Protein AF-A0A938QZ10-F1 (afdb_monomer)

Nearest PDB structures (foldseek):
  5jsb-assembly1_B  TM=4.191E-01  e=3.131E+00  synthetic construct
  7xgg-assembly2_D  TM=4.221E-01  e=3.315E+00  synthetic construct
  7xge-assembly3_E  TM=4.408E-01  e=4.945E+00  synthetic construct
  4jeu-assembly1_B  TM=4.211E-01  e=5.869E+00  Rattus norvegicus

Structure (mmCIF, N/CA/C/O backbone):
data_AF-A0A938QZ10-F1
#
_entry.id   AF-A0A938QZ10-F1
#
loop_
_atom_site.group_PDB
_atom_site.id
_atom_site.type_symbol
_atom_site.label_atom_id
_atom_site.label_alt_id
_atom_site.label_comp_id
_atom_site.label_asym_id
_atom_site.label_entity_id
_atom_site.label_seq_id
_atom_site.pdbx_PDB_ins_code
_atom_site.Cartn_x
_atom_site.Cartn_y
_atom_site.Cartn_z
_atom_site.occupancy
_atom_site.B_iso_or_equiv
_atom_site.auth_seq_id
_atom_site.auth_comp_id
_atom_site.auth_asym_id
_atom_site.auth_atom_id
_atom_site.pdbx_PDB_model_num
ATOM 1 N N . MET A 1 1 ? 15.551 -10.047 -14.497 1.00 36.12 1 MET A N 1
ATOM 2 C CA . MET A 1 1 ? 15.045 -8.658 -14.490 1.00 36.12 1 MET A CA 1
ATOM 3 C C . MET A 1 1 ? 13.536 -8.764 -14.358 1.00 36.12 1 MET A C 1
ATOM 5 O O . MET A 1 1 ? 12.919 -9.263 -15.286 1.00 36.12 1 MET A O 1
ATOM 9 N N . ASN A 1 2 ? 12.978 -8.489 -13.174 1.00 47.91 2 ASN A N 1
ATOM 10 C CA . ASN A 1 2 ? 11.587 -8.831 -12.863 1.00 47.91 2 ASN A CA 1
ATOM 11 C C . ASN A 1 2 ? 10.673 -7.634 -13.171 1.00 47.91 2 ASN A C 1
ATOM 13 O O . ASN A 1 2 ? 10.457 -6.772 -12.325 1.00 47.91 2 ASN A O 1
ATOM 17 N N . LEU A 1 3 ? 10.209 -7.561 -14.421 1.00 52.50 3 LEU A N 1
ATOM 18 C CA . LEU A 1 3 ? 9.195 -6.605 -14.895 1.00 52.50 3 LEU A CA 1
ATOM 19 C C . LEU A 1 3 ? 7.807 -6.854 -14.269 1.00 52.50 3 LEU A C 1
ATOM 21 O O . LEU A 1 3 ? 6.886 -6.100 -14.537 1.00 52.50 3 LEU A O 1
ATOM 25 N N . ALA A 1 4 ? 7.650 -7.919 -13.474 1.00 70.75 4 ALA A N 1
ATOM 26 C CA . ALA A 1 4 ? 6.380 -8.309 -12.869 1.00 70.75 4 ALA A CA 1
ATOM 27 C C . ALA A 1 4 ? 6.131 -7.687 -11.486 1.00 70.75 4 ALA A C 1
ATOM 29 O O . ALA A 1 4 ? 4.996 -7.653 -11.038 1.00 70.75 4 ALA A O 1
ATOM 30 N N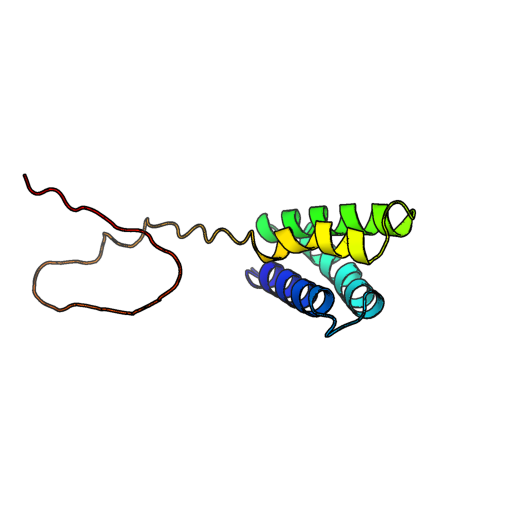 . LEU A 1 5 ? 7.157 -7.169 -10.801 1.00 78.94 5 LEU A N 1
ATOM 31 C CA . LEU A 1 5 ? 7.015 -6.829 -9.382 1.00 78.94 5 LEU A CA 1
ATOM 32 C C . LEU A 1 5 ? 6.114 -5.607 -9.133 1.00 78.94 5 LEU A C 1
ATOM 34 O O . LEU A 1 5 ? 5.380 -5.580 -8.153 1.00 78.94 5 LEU A O 1
ATOM 38 N N . ASP A 1 6 ? 6.121 -4.609 -10.021 1.00 83.06 6 ASP A N 1
ATOM 39 C CA . ASP A 1 6 ? 5.163 -3.499 -9.948 1.00 83.06 6 ASP A CA 1
ATOM 40 C C . ASP A 1 6 ? 3.725 -3.943 -10.248 1.00 83.06 6 ASP A C 1
ATOM 42 O O . ASP A 1 6 ? 2.790 -3.390 -9.669 1.00 83.06 6 ASP A O 1
ATOM 46 N N . ILE A 1 7 ? 3.545 -4.957 -11.100 1.00 85.69 7 ILE A N 1
ATOM 47 C CA . ILE A 1 7 ? 2.239 -5.571 -11.365 1.00 85.69 7 ILE A CA 1
ATOM 48 C C . ILE A 1 7 ? 1.763 -6.324 -10.118 1.00 85.69 7 ILE A C 1
ATOM 50 O O . ILE A 1 7 ? 0.641 -6.088 -9.678 1.00 85.69 7 ILE A O 1
ATOM 54 N N . ASP A 1 8 ? 2.628 -7.131 -9.498 1.00 89.62 8 ASP A N 1
ATOM 55 C CA . ASP A 1 8 ? 2.313 -7.892 -8.283 1.00 89.62 8 ASP A CA 1
ATOM 56 C C . ASP A 1 8 ? 1.903 -6.959 -7.126 1.00 89.62 8 ASP A C 1
ATOM 58 O O . ASP A 1 8 ? 0.913 -7.205 -6.437 1.00 89.62 8 ASP A O 1
ATOM 62 N N . ILE A 1 9 ? 2.620 -5.840 -6.939 1.00 91.75 9 ILE A N 1
ATOM 63 C CA . ILE A 1 9 ? 2.280 -4.816 -5.933 1.00 91.75 9 ILE A CA 1
ATOM 64 C C . ILE A 1 9 ? 0.903 -4.212 -6.211 1.00 91.75 9 ILE A C 1
ATOM 66 O O . ILE A 1 9 ? 0.095 -4.075 -5.292 1.00 91.75 9 ILE A O 1
ATOM 70 N N . ARG A 1 10 ? 0.612 -3.866 -7.469 1.00 92.06 10 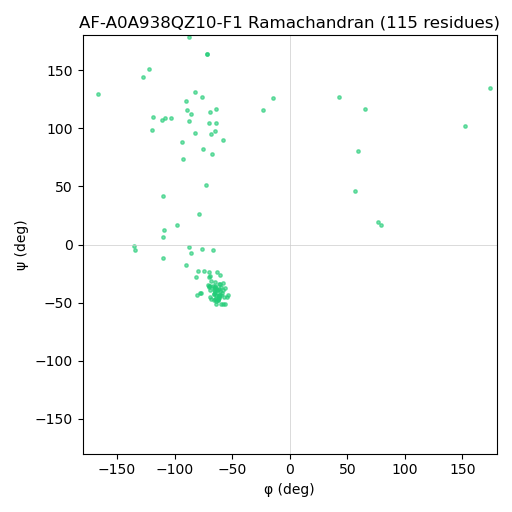ARG A N 1
ATOM 71 C CA . ARG A 1 10 ? -0.688 -3.298 -7.859 1.00 92.06 10 ARG A CA 1
ATOM 72 C C . ARG A 1 10 ? -1.824 -4.295 -7.675 1.00 92.06 10 ARG A C 1
ATOM 74 O O . ARG A 1 10 ? -2.905 -3.889 -7.259 1.00 92.06 10 ARG A O 1
ATOM 81 N N . GLU A 1 11 ? -1.589 -5.571 -7.959 1.00 93.31 11 GLU A N 1
ATOM 82 C CA . GLU A 1 11 ? -2.576 -6.631 -7.769 1.00 93.31 11 GLU A CA 1
ATOM 83 C C . GLU A 1 11 ? -2.920 -6.799 -6.287 1.00 93.31 11 GLU A C 1
ATOM 85 O O . GLU A 1 11 ? -4.093 -6.731 -5.921 1.00 93.31 11 GLU A O 1
ATOM 90 N N . GLN A 1 12 ? -1.920 -6.933 -5.412 1.00 96.06 12 GLN A N 1
ATOM 91 C CA . GLN A 1 12 ? -2.174 -7.057 -3.972 1.00 96.06 12 GLN A CA 1
ATOM 92 C C . GLN A 1 12 ? -2.833 -5.805 -3.396 1.00 96.06 12 GLN A C 1
ATOM 94 O O . GLN A 1 12 ? -3.770 -5.908 -2.602 1.00 96.06 12 GLN A O 1
ATOM 99 N N . LEU A 1 13 ? -2.413 -4.623 -3.854 1.00 96.06 13 LEU A N 1
ATOM 100 C CA . LEU A 1 13 ? -3.047 -3.371 -3.465 1.00 96.06 13 LEU A CA 1
ATOM 101 C C . LEU A 1 13 ? -4.521 -3.329 -3.893 1.00 96.06 13 LEU A C 1
ATOM 103 O O . LEU A 1 13 ? -5.379 -2.946 -3.101 1.00 96.06 13 LEU A O 1
ATOM 107 N N . ALA A 1 14 ? -4.840 -3.762 -5.115 1.00 96.00 14 ALA A N 1
ATOM 108 C CA . ALA A 1 14 ? -6.216 -3.821 -5.597 1.00 96.00 14 ALA A CA 1
ATOM 109 C C . ALA A 1 14 ? -7.077 -4.772 -4.752 1.00 96.00 14 ALA A C 1
ATOM 111 O O . ALA A 1 14 ? -8.185 -4.396 -4.370 1.00 96.00 14 ALA A O 1
ATOM 112 N N . ARG A 1 15 ? -6.555 -5.956 -4.402 1.00 97.00 15 ARG A N 1
ATOM 113 C CA . ARG A 1 15 ? -7.238 -6.939 -3.539 1.00 97.00 15 ARG A CA 1
ATOM 114 C C . ARG A 1 15 ? -7.568 -6.355 -2.164 1.00 97.00 15 ARG A C 1
ATOM 116 O O . A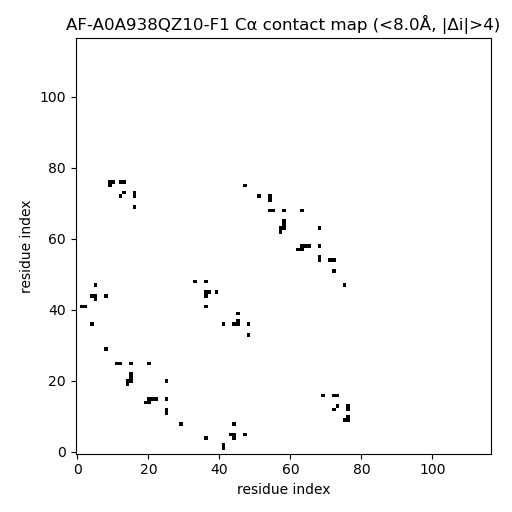RG A 1 15 ? -8.681 -6.536 -1.673 1.00 97.00 15 ARG A O 1
ATOM 123 N N . TYR A 1 16 ? -6.645 -5.599 -1.571 1.00 97.94 16 TYR A N 1
ATOM 124 C CA . TYR A 1 16 ? -6.894 -4.878 -0.320 1.00 97.94 16 TYR A CA 1
ATOM 125 C C . TYR A 1 16 ? -7.962 -3.784 -0.479 1.00 97.94 16 TYR A C 1
ATOM 127 O O . TYR A 1 16 ? -8.903 -3.699 0.315 1.00 97.94 16 TYR A O 1
ATOM 135 N N . LEU A 1 17 ? -7.862 -2.965 -1.530 1.00 96.62 17 LEU A N 1
ATOM 136 C CA . LEU A 1 17 ? -8.791 -1.857 -1.775 1.00 96.62 17 LEU A CA 1
ATOM 137 C C . LEU A 1 17 ? -10.241 -2.324 -1.968 1.00 96.62 17 LEU A C 1
ATOM 139 O O . LEU A 1 17 ? -11.160 -1.630 -1.536 1.00 96.62 17 LEU A O 1
ATOM 143 N N . VAL A 1 18 ? -10.455 -3.496 -2.576 1.00 95.94 18 VAL A N 1
ATOM 144 C CA . VAL A 1 18 ? -11.797 -4.085 -2.753 1.00 95.94 18 VAL A CA 1
ATOM 145 C C . VAL A 1 18 ? -12.252 -4.948 -1.569 1.00 95.94 18 VAL A C 1
ATOM 147 O O . VAL A 1 18 ? -13.376 -5.445 -1.580 1.00 95.94 18 VAL A O 1
ATOM 150 N N . GLY A 1 19 ? -11.411 -5.112 -0.541 1.00 96.44 19 GLY A N 1
ATOM 151 C CA . GLY A 1 19 ? -11.718 -5.887 0.663 1.00 96.44 19 GLY A CA 1
ATOM 152 C C . GLY A 1 19 ? -11.641 -7.406 0.486 1.00 96.44 19 GLY A C 1
ATOM 153 O O . GLY A 1 19 ? -12.228 -8.132 1.284 1.00 96.44 19 GLY A O 1
ATOM 154 N N . GLU A 1 20 ? -10.948 -7.894 -0.547 1.00 98.19 20 GLU A N 1
ATOM 155 C CA . GLU A 1 20 ? -10.675 -9.328 -0.719 1.00 98.19 20 GLU A CA 1
ATOM 156 C C . GLU A 1 20 ? -9.671 -9.836 0.324 1.00 98.19 20 GLU A C 1
ATOM 158 O O . GLU A 1 20 ? -9.802 -10.957 0.811 1.00 98.19 20 GLU A O 1
ATOM 163 N N . ILE A 1 21 ? -8.692 -8.998 0.676 1.00 98.19 21 ILE A N 1
ATOM 164 C CA . ILE A 1 21 ? -7.749 -9.224 1.775 1.00 98.19 21 ILE A CA 1
ATOM 165 C C . ILE A 1 21 ? -7.837 -8.072 2.777 1.00 98.19 21 ILE A C 1
ATOM 167 O O . ILE A 1 21 ? -8.167 -6.936 2.422 1.00 98.19 21 ILE A O 1
ATOM 171 N N . SER A 1 22 ? -7.549 -8.368 4.038 1.00 98.06 22 SER A N 1
ATOM 172 C CA . SER A 1 22 ? -7.462 -7.375 5.106 1.00 98.06 22 SER A CA 1
ATOM 173 C C . SER A 1 22 ? -6.215 -6.496 4.975 1.00 98.06 22 SER A C 1
ATOM 175 O O . SER A 1 22 ? -5.256 -6.840 4.283 1.00 98.06 22 SER A O 1
ATOM 177 N N . PHE A 1 23 ? -6.211 -5.364 5.687 1.00 96.94 23 PHE A N 1
ATOM 178 C CA . PHE A 1 23 ? -5.027 -4.511 5.809 1.00 96.94 23 PHE A CA 1
ATOM 179 C C . PHE A 1 23 ? -3.808 -5.293 6.323 1.00 96.94 23 PHE A C 1
ATOM 181 O O . PHE A 1 23 ? -2.737 -5.194 5.735 1.00 96.94 23 PHE A O 1
ATOM 188 N N . GLN A 1 24 ? -3.989 -6.115 7.365 1.00 96.94 24 GLN A N 1
ATOM 189 C CA . GLN A 1 24 ? -2.899 -6.901 7.949 1.00 96.94 24 GLN A CA 1
ATOM 190 C C . GLN A 1 24 ? -2.306 -7.887 6.937 1.00 96.94 24 GLN A C 1
ATOM 192 O O . GLN A 1 24 ? -1.094 -7.974 6.805 1.00 96.94 24 GLN A O 1
ATOM 197 N N . GLU A 1 25 ? -3.149 -8.596 6.179 1.00 97.88 25 GLU A N 1
ATOM 198 C CA . GLU A 1 25 ? -2.679 -9.531 5.147 1.00 97.88 25 GLU A CA 1
ATOM 199 C C . GLU A 1 25 ? -1.917 -8.819 4.025 1.00 97.88 25 GLU A C 1
ATOM 201 O O . GLU A 1 25 ? -0.934 -9.352 3.506 1.00 97.88 25 GLU A O 1
ATOM 206 N N . PHE A 1 26 ? -2.356 -7.615 3.651 1.00 97.56 26 PHE A N 1
ATOM 207 C CA . PHE A 1 26 ? -1.637 -6.788 2.690 1.00 97.56 26 PHE A CA 1
ATOM 208 C C . PHE A 1 26 ? -0.284 -6.326 3.239 1.00 97.56 26 PHE A C 1
ATOM 210 O O . PHE A 1 26 ? 0.722 -6.469 2.548 1.00 97.56 26 PHE A O 1
ATOM 217 N N . GLU A 1 27 ? -0.241 -5.808 4.465 1.00 95.88 27 GLU A N 1
ATOM 218 C CA . GLU A 1 27 ? 0.981 -5.322 5.113 1.00 95.88 27 GLU A CA 1
ATOM 219 C C . GLU A 1 27 ? 2.014 -6.444 5.302 1.00 95.88 27 GLU A C 1
ATOM 221 O O . GLU A 1 27 ? 3.174 -6.289 4.907 1.00 95.88 27 GLU A O 1
ATOM 226 N N . ASP A 1 28 ? 1.578 -7.601 5.807 1.00 95.56 28 ASP A N 1
ATOM 227 C CA . ASP A 1 28 ? 2.415 -8.785 6.025 1.00 95.56 28 ASP A CA 1
ATOM 228 C C . ASP A 1 28 ? 3.078 -9.268 4.727 1.00 95.56 28 ASP A C 1
ATOM 230 O O . ASP A 1 28 ? 4.204 -9.775 4.738 1.00 95.56 28 ASP A O 1
ATOM 234 N N . TRP A 1 29 ? 2.392 -9.106 3.592 1.00 95.06 29 TRP A N 1
ATOM 235 C CA . TRP A 1 29 ? 2.945 -9.397 2.274 1.00 95.06 29 TRP A CA 1
ATOM 236 C C . TRP A 1 29 ? 3.833 -8.261 1.745 1.00 95.06 29 TRP A C 1
ATOM 238 O O . TRP A 1 29 ? 4.911 -8.516 1.199 1.00 95.06 29 TRP A O 1
ATOM 248 N N . PHE A 1 30 ? 3.394 -7.011 1.892 1.00 94.94 30 PHE A N 1
ATOM 249 C CA . PHE A 1 30 ? 4.019 -5.847 1.271 1.00 94.94 30 PHE A CA 1
ATOM 250 C C . PHE A 1 30 ? 5.388 -5.528 1.875 1.00 94.94 30 PHE A C 1
ATOM 252 O O . PHE A 1 30 ? 6.341 -5.321 1.127 1.00 94.94 30 PHE A O 1
ATOM 259 N N . VAL A 1 31 ? 5.520 -5.545 3.204 1.00 92.31 31 VAL A N 1
ATOM 260 C CA . VAL A 1 31 ? 6.771 -5.204 3.908 1.00 92.31 31 VAL A CA 1
ATOM 261 C C . VAL A 1 31 ? 7.969 -6.060 3.452 1.00 92.31 31 VAL A C 1
ATOM 263 O O . VAL A 1 31 ? 9.005 -5.501 3.081 1.00 92.31 31 VAL A O 1
ATOM 266 N N . PRO A 1 32 ? 7.895 -7.406 3.414 1.00 90.69 32 PRO A N 1
ATOM 267 C CA . PRO A 1 32 ? 9.003 -8.205 2.894 1.00 90.69 32 PRO A CA 1
ATOM 268 C C . PRO A 1 32 ? 9.175 -8.072 1.371 1.00 90.69 32 PRO A C 1
ATOM 270 O O . PRO A 1 32 ? 10.293 -8.222 0.868 1.00 90.69 32 PRO A O 1
ATOM 273 N N . ALA A 1 33 ? 8.105 -7.790 0.618 1.00 89.12 33 ALA A N 1
ATOM 274 C CA . ALA A 1 33 ? 8.186 -7.576 -0.826 1.00 89.12 33 ALA A CA 1
ATOM 275 C C . ALA A 1 33 ? 8.915 -6.265 -1.179 1.00 89.12 33 ALA A C 1
ATOM 277 O O . ALA A 1 33 ? 9.725 -6.260 -2.112 1.00 89.12 33 ALA A O 1
ATOM 278 N N . SER A 1 34 ? 8.696 -5.187 -0.417 1.00 88.62 34 SER A N 1
ATOM 279 C CA . SER A 1 34 ? 9.280 -3.863 -0.667 1.00 88.62 34 SER A CA 1
ATOM 280 C C . SER A 1 34 ? 10.801 -3.848 -0.487 1.00 88.62 34 SER A C 1
ATOM 282 O O . SER A 1 34 ? 11.517 -3.250 -1.295 1.00 88.62 34 SER A O 1
ATOM 284 N N . TRP A 1 35 ? 11.328 -4.619 0.472 1.00 84.38 35 TRP A N 1
ATOM 285 C CA . TRP A 1 35 ? 12.773 -4.758 0.698 1.00 84.38 35 TRP A CA 1
ATOM 286 C C . TRP A 1 35 ? 13.538 -5.224 -0.552 1.00 84.38 35 TRP A C 1
AT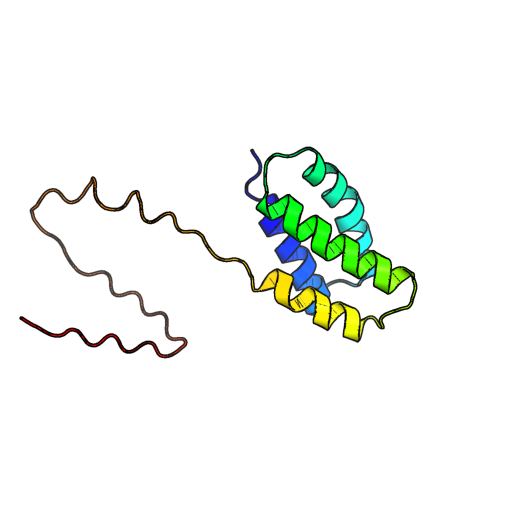OM 288 O O . TRP A 1 35 ? 14.645 -4.758 -0.840 1.00 84.38 35 TRP A O 1
ATOM 298 N N . ASN A 1 36 ? 12.933 -6.122 -1.335 1.00 73.06 36 ASN A N 1
ATOM 299 C CA . ASN A 1 36 ? 13.533 -6.656 -2.559 1.00 73.06 36 ASN A CA 1
ATOM 300 C C . ASN A 1 36 ? 13.511 -5.648 -3.721 1.00 73.06 36 ASN A C 1
ATOM 302 O O . ASN A 1 36 ? 14.324 -5.749 -4.643 1.00 73.06 36 ASN A O 1
ATOM 306 N N . VAL A 1 37 ? 12.599 -4.672 -3.686 1.00 75.56 37 VAL A N 1
ATOM 307 C CA . VAL A 1 37 ? 12.417 -3.663 -4.742 1.00 75.56 37 VAL A CA 1
ATOM 308 C C . VAL A 1 37 ? 13.499 -2.593 -4.678 1.00 75.56 37 VAL A C 1
ATOM 310 O O . VAL A 1 37 ? 14.046 -2.220 -5.717 1.00 75.56 37 VAL A O 1
ATOM 313 N N . VAL A 1 38 ? 13.857 -2.140 -3.471 1.00 63.25 38 VAL A N 1
ATOM 314 C CA . VAL A 1 38 ? 14.841 -1.061 -3.255 1.00 63.25 38 VAL A CA 1
ATOM 315 C C . VAL A 1 38 ? 16.241 -1.445 -3.759 1.00 63.25 38 VAL A C 1
ATOM 317 O O . VAL A 1 38 ? 17.038 -0.585 -4.125 1.00 63.25 38 VAL A O 1
ATOM 320 N N . GLN A 1 39 ? 16.541 -2.743 -3.862 1.00 69.25 39 GLN A N 1
ATOM 321 C CA . GLN A 1 39 ? 17.801 -3.245 -4.427 1.00 69.25 39 GLN A CA 1
ATOM 322 C C . GLN A 1 39 ? 17.778 -3.393 -5.963 1.00 69.25 39 GLN A C 1
ATOM 324 O O . GLN A 1 39 ? 18.798 -3.711 -6.582 1.00 69.25 39 GLN A O 1
ATOM 329 N N . GLY A 1 40 ? 16.616 -3.198 -6.590 1.00 70.38 40 GLY A N 1
ATOM 330 C CA . GLY A 1 40 ? 16.399 -3.351 -8.024 1.00 70.38 40 GLY A CA 1
ATOM 331 C C . GLY A 1 40 ? 16.700 -2.094 -8.849 1.00 70.38 40 GLY A C 1
ATOM 332 O O . GLY A 1 40 ? 17.058 -1.039 -8.343 1.00 70.38 40 GLY A O 1
ATOM 333 N N . LYS A 1 41 ? 16.536 -2.209 -10.175 1.00 77.88 41 LYS A N 1
ATOM 334 C CA . LYS A 1 41 ? 16.621 -1.086 -11.137 1.00 77.88 41 LYS A CA 1
ATOM 335 C C . LYS A 1 41 ? 15.263 -0.705 -11.747 1.00 77.88 41 LYS A C 1
ATOM 337 O O . LYS A 1 41 ? 15.218 0.078 -12.691 1.00 77.88 41 LYS A O 1
ATOM 342 N N . ASN A 1 42 ? 14.166 -1.298 -11.270 1.00 80.25 42 ASN A N 1
ATOM 343 C CA . ASN A 1 42 ? 12.826 -1.006 -11.781 1.00 80.25 42 ASN A CA 1
ATOM 344 C C . ASN A 1 42 ? 12.301 0.266 -11.104 1.00 80.25 42 ASN A C 1
ATOM 346 O O . ASN A 1 42 ? 11.772 0.214 -9.998 1.00 80.25 42 ASN A O 1
ATOM 350 N N . VAL A 1 43 ? 12.466 1.404 -11.779 1.00 83.38 43 VAL A N 1
ATOM 351 C CA . VAL A 1 43 ? 12.052 2.721 -11.273 1.00 83.38 43 VAL A CA 1
ATOM 352 C C . VAL A 1 43 ? 10.547 2.775 -10.990 1.00 83.38 43 VAL A C 1
ATOM 354 O O . VAL A 1 43 ? 10.144 3.370 -9.998 1.00 83.38 43 VAL A O 1
ATOM 357 N N . ALA A 1 44 ? 9.715 2.114 -11.801 1.00 82.19 44 ALA A N 1
ATOM 358 C CA . ALA A 1 44 ? 8.268 2.090 -11.586 1.00 82.19 44 ALA A CA 1
ATOM 359 C C . ALA A 1 44 ? 7.896 1.347 -10.294 1.00 82.19 44 ALA A C 1
ATOM 361 O O . ALA A 1 44 ? 7.073 1.839 -9.524 1.00 82.19 44 ALA A O 1
ATOM 362 N N . ALA A 1 45 ? 8.545 0.207 -10.032 1.00 86.44 45 ALA A N 1
ATOM 363 C CA . ALA A 1 45 ? 8.376 -0.539 -8.786 1.00 86.44 45 ALA A CA 1
ATOM 364 C C . ALA A 1 45 ? 8.877 0.262 -7.572 1.00 86.44 45 ALA A C 1
ATOM 366 O O . ALA A 1 45 ? 8.210 0.304 -6.546 1.00 86.44 45 ALA A O 1
ATOM 367 N N . ILE A 1 46 ? 10.022 0.938 -7.698 1.00 89.19 46 ILE A N 1
ATOM 368 C CA . ILE A 1 46 ? 10.577 1.778 -6.628 1.00 89.19 46 ILE A CA 1
ATOM 369 C C . ILE A 1 46 ? 9.616 2.923 -6.276 1.00 89.19 46 ILE A C 1
ATOM 371 O O . ILE A 1 46 ? 9.336 3.144 -5.102 1.00 89.19 46 ILE A O 1
ATOM 375 N N . ASN A 1 47 ? 9.075 3.618 -7.280 1.00 88.81 47 ASN A N 1
ATOM 376 C CA . ASN A 1 47 ? 8.170 4.745 -7.053 1.00 88.81 47 ASN A CA 1
ATOM 377 C C . ASN A 1 47 ? 6.886 4.314 -6.334 1.00 88.81 47 ASN A C 1
ATOM 379 O O . ASN A 1 47 ? 6.519 4.926 -5.336 1.00 88.81 47 ASN A O 1
ATOM 383 N N . ILE A 1 48 ? 6.231 3.239 -6.795 1.00 90.44 48 ILE A N 1
ATOM 384 C CA . ILE A 1 48 ? 4.999 2.772 -6.143 1.00 90.44 48 ILE A CA 1
ATOM 385 C C . ILE A 1 48 ? 5.263 2.273 -4.718 1.00 90.44 48 ILE A C 1
ATOM 387 O O . ILE A 1 48 ? 4.442 2.520 -3.841 1.00 90.44 48 ILE A O 1
ATOM 391 N N . VAL A 1 49 ? 6.410 1.631 -4.463 1.00 93.25 49 VAL A N 1
ATOM 392 C CA . VAL A 1 49 ? 6.801 1.229 -3.104 1.00 93.25 49 VAL A CA 1
ATOM 393 C C . VAL A 1 49 ? 6.915 2.440 -2.189 1.00 93.25 49 VAL A C 1
ATOM 395 O O . VAL A 1 49 ? 6.278 2.446 -1.142 1.00 93.25 49 VAL A O 1
ATOM 398 N N . TYR A 1 50 ? 7.662 3.471 -2.592 1.00 92.88 50 TYR A N 1
ATOM 399 C CA . TYR A 1 50 ? 7.832 4.666 -1.764 1.00 92.88 50 TYR A CA 1
ATOM 400 C C . TYR A 1 50 ? 6.509 5.378 -1.481 1.00 92.88 50 TYR A C 1
ATOM 402 O O . TYR A 1 50 ? 6.289 5.842 -0.364 1.00 92.88 50 TYR A O 1
ATOM 410 N N . GLU A 1 51 ? 5.620 5.461 -2.474 1.00 94.69 51 GLU A N 1
ATOM 411 C CA . GLU A 1 51 ? 4.302 6.067 -2.282 1.00 94.69 51 GLU A CA 1
ATOM 412 C C . GLU A 1 51 ? 3.438 5.253 -1.309 1.00 94.69 51 GLU A C 1
ATOM 414 O O . GLU A 1 51 ? 2.809 5.837 -0.433 1.00 94.69 51 GLU A O 1
ATOM 419 N N . ILE A 1 52 ? 3.436 3.919 -1.405 1.00 95.62 52 ILE A N 1
ATOM 420 C CA . ILE A 1 52 ? 2.711 3.066 -0.451 1.00 95.62 52 ILE A CA 1
ATOM 421 C C . ILE A 1 52 ? 3.305 3.210 0.957 1.00 95.62 52 ILE A C 1
ATOM 423 O O . ILE A 1 52 ? 2.555 3.439 1.902 1.00 95.62 52 ILE A O 1
ATOM 427 N N . GLU A 1 53 ? 4.630 3.121 1.109 1.00 95.62 53 GLU A N 1
ATOM 428 C CA . GLU A 1 53 ? 5.311 3.230 2.409 1.00 95.62 53 GLU A CA 1
ATOM 429 C C . GLU A 1 53 ? 5.017 4.561 3.110 1.00 95.62 53 GLU A C 1
ATOM 431 O O . GLU A 1 53 ? 4.782 4.573 4.318 1.00 95.62 53 GLU A O 1
ATOM 436 N N . LEU A 1 54 ? 4.959 5.666 2.358 1.00 96.00 54 LEU A N 1
ATOM 437 C CA . LEU A 1 54 ? 4.572 6.971 2.892 1.00 96.00 54 LEU A CA 1
ATOM 438 C C . LEU A 1 54 ? 3.177 6.926 3.530 1.00 96.00 54 LEU A C 1
ATOM 440 O O . LEU A 1 54 ? 3.008 7.336 4.678 1.00 96.00 54 LEU A O 1
ATOM 444 N N . TRP A 1 55 ? 2.181 6.404 2.811 1.00 97.25 55 TRP A N 1
ATOM 445 C CA . TRP A 1 55 ? 0.808 6.359 3.317 1.00 97.25 55 TRP A CA 1
ATOM 446 C C . TRP A 1 55 ? 0.640 5.382 4.483 1.00 97.25 55 TRP A C 1
ATOM 448 O O . TRP A 1 55 ? -0.113 5.671 5.413 1.00 97.25 55 TRP A O 1
ATOM 458 N N . LEU A 1 56 ? 1.357 4.254 4.467 1.00 96.12 56 LEU A N 1
ATOM 459 C CA . LEU A 1 56 ? 1.358 3.298 5.576 1.00 96.12 56 LEU A CA 1
ATOM 460 C C . LEU A 1 56 ? 1.969 3.894 6.848 1.00 96.12 56 LEU A C 1
ATOM 462 O O . LEU A 1 56 ? 1.430 3.683 7.935 1.00 96.12 56 LEU A O 1
ATOM 466 N N . ALA A 1 57 ? 3.051 4.668 6.726 1.00 95.56 57 ALA A N 1
ATOM 467 C CA . ALA A 1 57 ? 3.6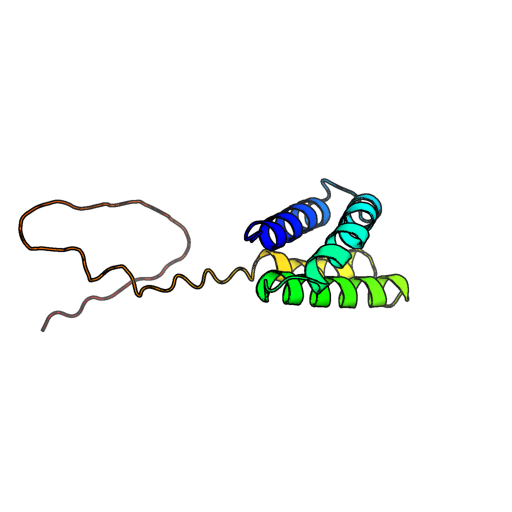58 5.351 7.863 1.00 95.56 57 ALA A CA 1
ATOM 468 C C . ALA A 1 57 ? 2.683 6.358 8.495 1.00 95.56 57 ALA A C 1
ATOM 470 O O . ALA A 1 57 ? 2.448 6.317 9.700 1.00 95.56 57 ALA A O 1
ATO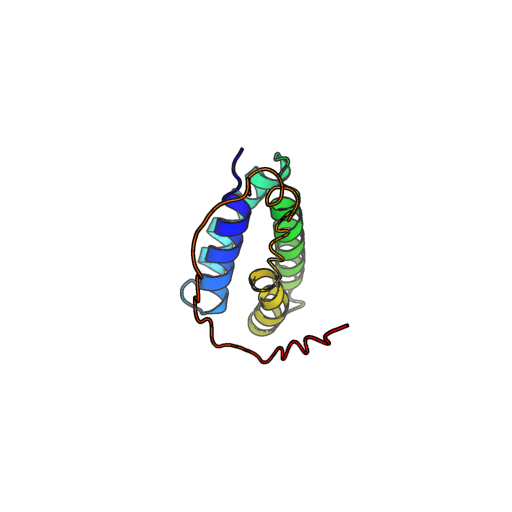M 471 N N . GLU A 1 58 ? 2.036 7.200 7.682 1.00 96.56 58 GLU A N 1
ATOM 472 C CA . GLU A 1 58 ? 1.067 8.178 8.191 1.00 96.56 58 GLU A CA 1
ATOM 473 C C . GLU A 1 58 ? -0.178 7.513 8.809 1.00 96.56 58 GLU A C 1
ATOM 475 O O . GLU A 1 58 ? -0.708 7.982 9.818 1.00 96.56 58 GLU A O 1
ATOM 480 N N . PHE A 1 59 ? -0.643 6.395 8.242 1.00 95.94 59 PHE A N 1
ATOM 481 C CA . PHE A 1 59 ? -1.716 5.595 8.836 1.00 95.94 59 PHE A CA 1
ATOM 482 C C . PHE A 1 59 ? -1.307 5.001 10.191 1.00 95.94 59 PHE A C 1
ATOM 484 O O . PHE A 1 59 ? -2.074 5.079 11.149 1.00 95.94 59 PHE A O 1
ATOM 491 N N . SER A 1 60 ? -0.088 4.465 10.293 1.00 93.31 60 SER A N 1
ATOM 492 C CA . SER A 1 60 ? 0.440 3.861 11.527 1.00 93.31 60 SER A CA 1
ATOM 493 C C . SER A 1 60 ? 0.597 4.878 12.658 1.00 93.31 60 SER A C 1
ATOM 495 O O . SER A 1 60 ? 0.376 4.551 13.824 1.00 93.31 60 SER A O 1
ATOM 497 N N . ASP A 1 61 ? 0.909 6.126 12.311 1.00 95.62 61 ASP A N 1
ATOM 498 C CA . ASP A 1 61 ? 0.952 7.256 13.242 1.00 95.62 61 ASP A CA 1
ATOM 499 C C . ASP A 1 61 ? -0.451 7.777 13.626 1.00 95.62 61 ASP A C 1
ATOM 501 O O . ASP A 1 61 ? -0.588 8.663 14.474 1.00 95.62 61 ASP A O 1
ATOM 505 N N . GLY A 1 62 ? -1.512 7.221 13.031 1.00 94.94 62 GLY A N 1
ATOM 506 C CA . GLY A 1 62 ? -2.904 7.557 13.323 1.00 94.94 62 GLY A CA 1
ATOM 507 C C . GLY A 1 62 ? -3.397 8.842 12.660 1.00 94.94 62 GLY A C 1
ATOM 508 O O . GLY A 1 62 ? -4.429 9.372 13.075 1.00 94.94 62 GLY A O 1
ATOM 509 N N . PHE A 1 63 ? -2.694 9.357 11.643 1.00 94.50 63 PHE A N 1
ATOM 510 C CA . PHE A 1 63 ? -3.148 10.534 10.892 1.00 94.50 63 PHE A CA 1
ATOM 511 C C . PHE A 1 63 ? -4.382 10.244 10.037 1.00 94.50 63 PHE A C 1
ATOM 513 O O . PHE A 1 63 ? -5.167 11.156 9.780 1.00 94.50 63 PHE A O 1
ATOM 520 N N . TRP A 1 64 ? -4.559 8.988 9.623 1.00 96.31 64 TRP A N 1
ATOM 521 C CA . TRP A 1 64 ? -5.633 8.560 8.734 1.00 96.31 64 TRP A CA 1
ATOM 522 C C . TRP A 1 64 ? -6.407 7.388 9.326 1.00 96.31 64 TRP A C 1
ATOM 524 O O . TRP A 1 64 ? -5.840 6.483 9.934 1.00 96.31 64 TRP A O 1
ATOM 534 N N . SER A 1 65 ? -7.713 7.367 9.091 1.00 97.44 65 SER A N 1
ATOM 535 C CA . SER A 1 65 ? -8.514 6.149 9.186 1.00 97.44 65 SER A CA 1
ATOM 536 C C . SER A 1 65 ? -8.215 5.204 8.016 1.00 97.44 65 SER A C 1
ATOM 538 O O . SER A 1 65 ? -7.685 5.614 6.984 1.00 97.44 65 SER A O 1
ATOM 540 N N . GLU A 1 66 ? -8.607 3.931 8.128 1.00 96.38 66 GLU A N 1
ATOM 541 C CA . GLU A 1 66 ? -8.416 2.965 7.031 1.00 96.38 66 GLU A CA 1
ATOM 542 C C . GLU A 1 66 ? -9.171 3.394 5.758 1.00 96.38 66 GLU A C 1
ATOM 544 O O . GLU A 1 66 ? -8.691 3.194 4.644 1.00 96.38 66 GLU A O 1
ATOM 549 N N . ALA A 1 67 ? -10.337 4.030 5.905 1.00 97.12 67 ALA A N 1
ATOM 550 C CA . ALA A 1 67 ? -11.094 4.557 4.772 1.00 97.12 67 ALA A CA 1
ATOM 551 C C . ALA A 1 67 ? -10.320 5.668 4.041 1.00 97.12 67 ALA A C 1
ATOM 553 O O . ALA A 1 67 ? -10.188 5.617 2.820 1.00 97.12 67 ALA A O 1
ATOM 554 N N . GLU A 1 68 ? -9.746 6.618 4.783 1.00 97.50 68 GLU A N 1
ATOM 555 C CA . GLU A 1 68 ? -8.913 7.689 4.219 1.00 97.50 68 GLU A CA 1
ATOM 556 C C . GLU A 1 68 ? -7.623 7.132 3.601 1.00 97.50 68 GLU A C 1
ATOM 558 O O . GLU A 1 68 ? -7.234 7.548 2.511 1.00 97.50 68 GLU A O 1
ATOM 563 N N . LEU A 1 69 ? -6.998 6.130 4.230 1.00 96.81 69 LEU A N 1
ATOM 564 C CA . LEU A 1 69 ? -5.859 5.414 3.653 1.00 96.81 69 LEU A CA 1
ATOM 565 C C . LEU A 1 69 ? -6.222 4.806 2.286 1.00 96.81 69 LEU A C 1
ATOM 567 O O . LEU A 1 69 ? -5.468 4.958 1.323 1.00 96.81 69 LEU A O 1
ATOM 571 N N . LYS A 1 70 ? -7.388 4.156 2.164 1.00 96.56 70 LYS A N 1
ATOM 572 C CA . LYS A 1 70 ? -7.854 3.592 0.884 1.00 96.56 70 LYS A CA 1
ATOM 573 C C . LYS A 1 70 ? -8.047 4.671 -0.181 1.00 96.56 70 LYS A C 1
ATOM 575 O O . LYS A 1 70 ? -7.669 4.444 -1.328 1.00 96.56 70 LYS A O 1
ATOM 580 N N . GLU A 1 71 ? -8.550 5.852 0.177 1.00 96.06 71 GLU A N 1
ATOM 581 C CA . GLU A 1 71 ? -8.654 6.988 -0.752 1.00 96.06 71 GLU A CA 1
ATOM 582 C C . GLU A 1 71 ? -7.283 7.463 -1.257 1.00 96.06 71 GLU A C 1
ATOM 584 O O . GLU A 1 71 ? -7.141 7.778 -2.440 1.00 96.06 71 GLU A O 1
ATOM 589 N N . LYS A 1 72 ? -6.258 7.477 -0.393 1.00 95.62 72 LYS A N 1
ATOM 590 C CA . LYS A 1 72 ? -4.877 7.837 -0.770 1.00 95.62 72 LYS A CA 1
ATOM 591 C C . LYS A 1 72 ? -4.210 6.793 -1.658 1.00 95.62 72 LYS A C 1
ATOM 593 O O . LYS A 1 72 ? -3.463 7.149 -2.566 1.00 95.62 72 LYS A O 1
ATOM 598 N N . LEU A 1 73 ? -4.491 5.517 -1.411 1.00 95.38 73 LEU A N 1
ATOM 599 C CA . LEU A 1 73 ? -3.898 4.394 -2.132 1.00 95.38 73 LEU A CA 1
ATOM 600 C C . LEU A 1 73 ? -4.580 4.105 -3.478 1.00 95.38 73 LEU A C 1
ATOM 602 O O . LEU A 1 73 ? -3.932 3.611 -4.400 1.00 95.38 73 LEU A O 1
ATOM 606 N N . PHE A 1 74 ? -5.867 4.428 -3.631 1.00 94.75 74 PHE A N 1
ATOM 607 C CA . PHE A 1 74 ? -6.640 4.131 -4.843 1.00 94.75 74 PHE A CA 1
ATOM 608 C C . PHE A 1 74 ? -6.008 4.643 -6.158 1.00 94.75 74 PHE A C 1
ATOM 610 O O . PHE A 1 74 ? -5.946 3.880 -7.130 1.00 94.75 74 PHE A O 1
ATOM 617 N N . PRO A 1 75 ? -5.465 5.877 -6.236 1.00 93.06 75 PRO A N 1
ATOM 618 C CA . PRO A 1 75 ? -4.795 6.369 -7.441 1.00 93.06 75 PRO A CA 1
ATOM 619 C C . PRO A 1 75 ? -3.578 5.534 -7.859 1.00 93.06 75 PRO A C 1
ATOM 621 O O . PRO A 1 75 ? -3.244 5.495 -9.046 1.00 93.06 75 PRO A O 1
ATOM 624 N N . LEU A 1 76 ? -2.930 4.842 -6.915 1.00 91.62 76 LEU A N 1
ATOM 625 C CA . LEU A 1 76 ? -1.722 4.062 -7.178 1.00 91.62 76 LEU A CA 1
ATOM 626 C C . LEU A 1 76 ? -2.004 2.821 -8.015 1.00 91.62 76 LEU A C 1
ATOM 628 O O . LEU A 1 76 ? -1.105 2.374 -8.717 1.00 91.62 76 LEU A O 1
ATOM 632 N N . VAL A 1 77 ? -3.235 2.301 -8.018 1.00 88.94 77 VAL A N 1
ATOM 633 C CA . VAL A 1 77 ? -3.634 1.196 -8.904 1.00 88.94 77 VAL A CA 1
ATOM 634 C C . VAL A 1 77 ? -3.903 1.702 -10.325 1.00 88.94 77 VAL A C 1
ATOM 636 O O . VAL A 1 77 ? -3.439 1.094 -11.288 1.00 88.94 77 VAL A O 1
ATOM 639 N N . ASN A 1 78 ? -4.565 2.855 -10.466 1.00 75.38 78 ASN A N 1
ATOM 640 C CA . ASN A 1 78 ? -5.004 3.391 -11.762 1.00 75.38 78 ASN A CA 1
ATOM 641 C C . ASN A 1 78 ? -3.910 4.106 -12.573 1.00 75.38 78 ASN A C 1
ATOM 643 O O . ASN A 1 78 ? -4.021 4.194 -13.794 1.00 75.38 78 ASN A O 1
ATOM 647 N N . ASN A 1 79 ? -2.847 4.607 -11.940 1.00 64.88 79 ASN A N 1
ATOM 648 C CA . ASN A 1 79 ? -1.796 5.382 -12.614 1.00 64.88 79 ASN A CA 1
ATOM 649 C C . ASN A 1 79 ? -0.762 4.545 -13.397 1.00 64.88 79 ASN A C 1
ATOM 651 O O . ASN A 1 79 ? 0.363 4.999 -13.616 1.00 64.88 79 ASN A O 1
ATOM 655 N N . TYR A 1 80 ? -1.114 3.348 -13.876 1.00 57.12 80 TYR A N 1
ATOM 656 C CA . TYR A 1 80 ? -0.254 2.627 -14.816 1.00 57.12 80 TYR A CA 1
ATOM 657 C C . TYR A 1 80 ? -0.361 3.262 -16.208 1.00 57.12 80 TYR A C 1
ATOM 659 O O . TYR A 1 80 ? -1.115 2.821 -17.077 1.00 57.12 80 TYR A O 1
ATOM 667 N N . LYS A 1 81 ? 0.393 4.347 -16.423 1.00 51.94 81 LYS A N 1
ATOM 668 C CA . LYS A 1 81 ? 0.691 4.825 -17.771 1.00 51.94 81 LYS A CA 1
ATOM 669 C C . LYS A 1 81 ? 1.520 3.746 -18.449 1.00 51.94 81 LYS A C 1
ATOM 671 O O . LYS A 1 81 ? 2.700 3.588 -18.147 1.00 51.94 81 LYS A O 1
ATOM 676 N N . ILE A 1 82 ? 0.896 3.001 -19.355 1.00 48.22 82 ILE A N 1
ATOM 677 C CA . ILE A 1 82 ? 1.643 2.195 -20.309 1.00 48.22 82 ILE A CA 1
ATOM 678 C C . ILE A 1 82 ? 2.414 3.193 -21.177 1.00 48.22 82 ILE A C 1
ATOM 680 O O . ILE A 1 82 ? 1.850 3.767 -22.109 1.00 48.22 82 ILE A O 1
ATOM 684 N N . ASP A 1 83 ? 3.687 3.435 -20.861 1.00 43.94 83 ASP A N 1
ATOM 685 C CA . ASP A 1 83 ? 4.636 4.002 -21.818 1.00 43.94 83 ASP A CA 1
ATOM 686 C C . ASP A 1 83 ? 4.853 2.933 -22.892 1.00 43.94 83 ASP A C 1
ATOM 688 O O . ASP A 1 83 ? 5.830 2.182 -22.900 1.00 43.94 83 ASP A O 1
ATOM 692 N N . ILE A 1 84 ? 3.881 2.808 -23.799 1.00 47.72 84 ILE A N 1
ATOM 693 C CA . ILE A 1 84 ? 4.111 2.130 -25.063 1.00 47.72 84 ILE A CA 1
ATOM 694 C C . ILE A 1 84 ? 5.069 3.057 -25.795 1.00 47.72 84 ILE A C 1
ATOM 696 O O . ILE A 1 84 ? 4.651 4.038 -26.411 1.00 47.72 84 ILE A O 1
ATOM 700 N N . ALA A 1 85 ? 6.365 2.770 -25.691 1.00 43.88 85 ALA A N 1
ATOM 701 C CA . ALA A 1 85 ? 7.349 3.292 -26.616 1.00 43.88 85 ALA A CA 1
ATOM 702 C C . ALA A 1 85 ? 6.925 2.839 -28.021 1.00 43.88 85 ALA A C 1
ATOM 704 O O . ALA A 1 85 ? 7.268 1.755 -28.493 1.00 43.88 85 ALA A O 1
ATOM 705 N N . MET A 1 86 ? 6.114 3.670 -28.672 1.00 45.56 86 MET A N 1
ATOM 706 C CA . MET A 1 86 ? 5.659 3.555 -30.052 1.00 45.56 86 MET A CA 1
ATOM 707 C C . MET A 1 86 ? 6.830 3.894 -30.993 1.00 45.56 86 MET A C 1
ATOM 709 O O . MET A 1 86 ? 6.724 4.757 -31.851 1.00 45.56 86 MET A O 1
ATOM 713 N N . ASP A 1 87 ? 7.980 3.256 -30.781 1.00 46.19 87 ASP A N 1
ATOM 714 C CA . ASP A 1 87 ? 9.223 3.436 -31.546 1.00 46.19 87 ASP A CA 1
ATOM 715 C C . ASP A 1 87 ? 9.534 2.190 -32.402 1.00 46.19 87 ASP A C 1
ATOM 717 O O . ASP A 1 87 ? 10.347 2.213 -33.316 1.00 46.19 87 ASP A O 1
ATOM 721 N N . GLN A 1 88 ? 8.828 1.072 -32.190 1.00 45.44 88 GLN A N 1
ATOM 722 C CA . GLN A 1 88 ? 9.092 -0.171 -32.936 1.00 45.44 88 GLN A CA 1
ATOM 723 C C . GLN A 1 88 ? 8.011 -0.570 -33.950 1.00 45.44 88 GLN A C 1
ATOM 725 O O . GLN A 1 88 ? 8.068 -1.666 -34.502 1.00 45.44 88 GLN A O 1
ATOM 730 N N . TRP A 1 89 ? 7.063 0.317 -34.278 1.00 48.09 89 TRP A N 1
ATOM 731 C CA . TRP A 1 89 ? 6.024 0.043 -35.287 1.00 48.09 89 TRP A CA 1
ATOM 732 C C . TRP A 1 89 ? 6.175 0.860 -36.581 1.00 48.09 89 TRP A C 1
ATOM 734 O O . TRP A 1 89 ? 5.192 1.349 -37.127 1.00 48.09 89 TRP A O 1
ATOM 744 N N . GLN A 1 90 ? 7.400 1.021 -37.098 1.00 47.41 90 GLN A N 1
ATOM 745 C CA . GLN A 1 90 ? 7.612 1.533 -38.467 1.00 47.41 90 GLN A CA 1
ATOM 746 C C . GLN A 1 90 ? 8.660 0.783 -39.308 1.00 47.41 90 GLN A C 1
ATOM 748 O O . GLN A 1 90 ? 8.811 1.093 -40.486 1.00 47.41 90 GLN A O 1
ATOM 753 N N . SER A 1 91 ? 9.338 -0.251 -38.802 1.00 45.72 91 SER A N 1
ATOM 754 C CA . SER A 1 91 ? 10.390 -0.942 -39.574 1.00 45.72 91 SER A CA 1
ATOM 755 C C . SER A 1 91 ? 9.948 -2.237 -40.275 1.00 45.72 91 SER A C 1
ATOM 757 O O . SER A 1 91 ? 10.797 -3.023 -40.689 1.00 45.72 91 SER A O 1
ATOM 759 N N . GLY A 1 92 ? 8.639 -2.476 -40.436 1.00 39.22 92 GLY A N 1
ATOM 760 C CA . GLY A 1 92 ? 8.133 -3.769 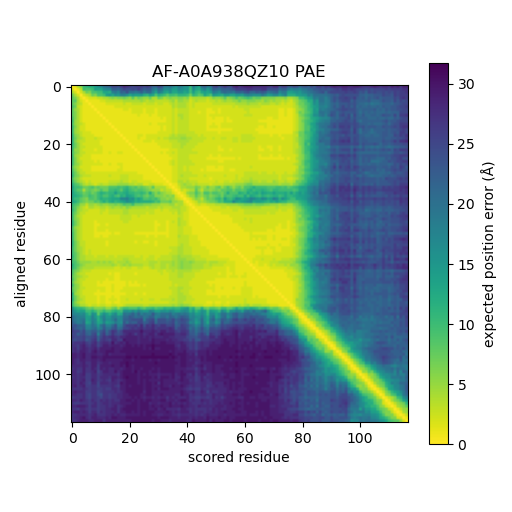-40.927 1.00 39.22 92 GLY A CA 1
ATOM 761 C C . GLY A 1 92 ? 7.049 -3.753 -42.005 1.00 39.22 92 GLY A C 1
ATOM 762 O O . GLY A 1 92 ? 6.704 -4.823 -42.499 1.00 39.22 92 GLY A O 1
ATOM 763 N N . VAL A 1 93 ? 6.512 -2.600 -42.418 1.00 42.00 93 VAL A N 1
ATOM 764 C CA . VAL A 1 93 ? 5.498 -2.552 -43.493 1.00 42.00 93 VAL A CA 1
ATOM 765 C C . VAL A 1 93 ? 6.177 -2.329 -44.840 1.00 42.00 93 VAL A C 1
ATOM 767 O O . VAL A 1 93 ? 6.137 -1.256 -45.436 1.00 42.00 93 VAL A O 1
ATOM 770 N N . SER A 1 94 ? 6.832 -3.381 -45.332 1.00 39.47 94 SER A N 1
ATOM 771 C CA . SER A 1 94 ? 7.087 -3.486 -46.766 1.00 39.47 94 SER A CA 1
ATOM 772 C C . SER A 1 94 ? 5.757 -3.719 -47.472 1.00 39.47 94 SER A C 1
ATOM 774 O O . SER A 1 94 ? 5.082 -4.723 -47.267 1.00 39.47 94 SER A O 1
ATOM 776 N N . ASN A 1 95 ? 5.390 -2.715 -48.260 1.00 49.34 95 ASN A N 1
ATOM 777 C CA . ASN A 1 95 ? 4.352 -2.691 -49.278 1.00 49.34 95 ASN A CA 1
ATOM 778 C C . ASN A 1 95 ? 4.011 -4.090 -49.828 1.00 49.34 95 ASN A C 1
ATOM 780 O O . ASN A 1 95 ? 4.864 -4.692 -50.477 1.00 49.34 95 ASN A O 1
ATOM 784 N N . HIS A 1 96 ? 2.772 -4.546 -49.602 1.00 41.41 96 HIS A N 1
ATOM 785 C CA . HIS A 1 96 ? 1.861 -5.273 -50.513 1.00 41.41 96 HIS A CA 1
ATOM 786 C C . HIS A 1 96 ? 0.901 -6.164 -49.703 1.00 41.41 96 HIS A C 1
ATOM 788 O O . HIS A 1 96 ? 1.258 -7.274 -49.331 1.00 41.41 96 HIS A O 1
ATOM 794 N N . ASN A 1 97 ? -0.349 -5.698 -49.538 1.00 44.66 97 ASN A N 1
ATOM 795 C CA . ASN A 1 97 ? -1.509 -6.436 -49.003 1.00 44.66 97 ASN A CA 1
ATOM 796 C C . ASN A 1 97 ? -1.353 -6.847 -47.513 1.00 44.66 97 ASN A C 1
ATOM 798 O O . ASN A 1 97 ? -0.497 -7.637 -47.160 1.00 44.66 97 ASN A O 1
ATOM 802 N N . VAL A 1 98 ? -2.168 -6.386 -46.559 1.00 42.56 98 VAL A N 1
ATOM 803 C CA . VAL A 1 98 ? -3.480 -6.982 -46.249 1.00 42.56 98 VAL A CA 1
ATOM 804 C C . VAL A 1 98 ? -4.081 -6.302 -44.992 1.00 42.56 98 VAL A C 1
ATOM 806 O O . VAL A 1 98 ? -3.408 -6.150 -43.981 1.00 42.56 98 VAL A O 1
ATOM 809 N N . 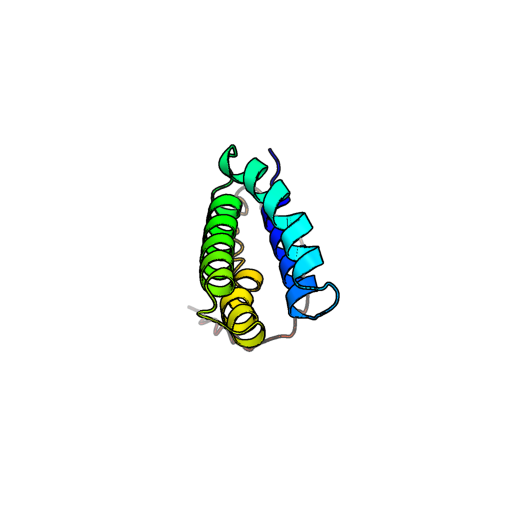ARG A 1 99 ? -5.376 -5.969 -45.119 1.00 36.38 99 ARG A N 1
ATOM 810 C CA . ARG A 1 99 ? -6.545 -6.005 -44.200 1.00 36.38 99 ARG A CA 1
ATOM 811 C C . ARG A 1 99 ? -6.474 -5.553 -42.725 1.00 36.38 99 ARG A C 1
ATOM 813 O O . ARG A 1 99 ? -5.788 -6.116 -41.886 1.00 36.38 99 ARG A O 1
ATOM 820 N N . TRP A 1 100 ? -7.416 -4.648 -42.451 1.00 40.69 100 TRP A N 1
ATOM 821 C CA . TRP A 1 100 ? -8.122 -4.296 -41.215 1.00 40.69 100 TRP A CA 1
ATOM 822 C C . TRP A 1 100 ? -8.032 -5.276 -40.036 1.00 40.69 100 TRP A C 1
ATOM 824 O O . TRP A 1 100 ? -8.499 -6.410 -40.127 1.00 40.69 100 TRP A O 1
ATOM 834 N N . PHE A 1 101 ? -7.616 -4.748 -38.885 1.00 37.38 101 PHE A N 1
ATOM 835 C CA . PHE A 1 101 ? -8.084 -5.212 -37.582 1.00 37.38 101 PHE A CA 1
ATOM 836 C C . PHE A 1 101 ? -9.006 -4.142 -36.988 1.00 37.38 101 PHE A C 1
ATOM 838 O O . PHE A 1 101 ? -8.556 -3.068 -36.597 1.00 37.38 101 PHE A O 1
ATOM 845 N N . GLN A 1 102 ? -10.307 -4.432 -36.945 1.00 38.97 102 GLN A N 1
ATOM 846 C CA . GLN A 1 102 ? -11.215 -3.801 -35.992 1.00 38.97 102 GLN A CA 1
ATOM 847 C C . GLN A 1 102 ? -11.209 -4.661 -34.731 1.00 38.97 102 GLN A C 1
ATOM 849 O O . GLN A 1 102 ? -11.670 -5.799 -34.769 1.00 38.97 102 GLN A O 1
ATOM 854 N N . SER A 1 103 ? -10.740 -4.101 -33.621 1.00 39.25 103 SER A N 1
ATOM 855 C CA . SER A 1 103 ? -11.056 -4.620 -32.294 1.00 39.25 103 SER A CA 1
ATOM 856 C C . SER A 1 103 ? -11.784 -3.522 -31.538 1.00 39.25 103 SER A C 1
ATOM 858 O O . SER A 1 103 ? -11.224 -2.472 -31.232 1.00 39.25 103 SER A O 1
ATOM 860 N N . GLN A 1 104 ? -13.074 -3.759 -31.318 1.00 42.94 104 GLN A N 1
ATOM 861 C CA . GLN A 1 104 ? -13.943 -2.934 -30.497 1.00 42.94 104 GLN A CA 1
ATOM 862 C C . GLN A 1 104 ? -13.442 -2.968 -29.050 1.00 42.94 104 GLN A C 1
ATOM 864 O O . GLN A 1 104 ? -13.490 -4.010 -28.404 1.00 42.94 104 GLN A O 1
ATOM 869 N N . LEU A 1 105 ? -13.027 -1.819 -28.527 1.00 35.94 105 LEU A N 1
ATOM 870 C CA . LEU A 1 105 ? -13.141 -1.528 -27.104 1.00 35.94 105 LEU A CA 1
ATOM 871 C C . LEU A 1 105 ? -14.026 -0.292 -26.980 1.00 35.94 105 LEU A C 1
ATOM 873 O O . LEU A 1 105 ? -13.613 0.841 -27.210 1.00 35.94 105 LEU A O 1
ATOM 877 N N . LEU A 1 106 ? -15.296 -0.550 -26.682 1.00 36.00 106 LEU A N 1
ATOM 878 C CA . LEU A 1 106 ? -16.209 0.447 -26.153 1.00 36.00 106 LEU A CA 1
ATOM 879 C C . LEU A 1 106 ? -15.746 0.746 -24.729 1.00 36.00 106 LEU A C 1
ATOM 881 O O . LEU A 1 106 ? -15.966 -0.092 -23.875 1.00 36.00 106 LEU A O 1
ATOM 885 N N . PHE A 1 107 ? -15.093 1.883 -24.490 1.00 32.78 107 PHE A N 1
ATOM 886 C CA . PHE A 1 107 ? -15.333 2.764 -23.339 1.00 32.78 107 PHE A CA 1
ATOM 887 C C . PHE A 1 107 ? -14.631 4.117 -23.582 1.00 32.78 107 PHE A C 1
ATOM 889 O O . PHE A 1 107 ? -13.470 4.182 -23.967 1.00 32.78 107 PHE A O 1
ATOM 896 N N . SER A 1 108 ? -15.417 5.184 -23.402 1.00 39.47 108 SER A N 1
ATOM 897 C CA . SER A 1 108 ? -15.099 6.624 -23.459 1.00 39.47 108 SER A CA 1
ATOM 898 C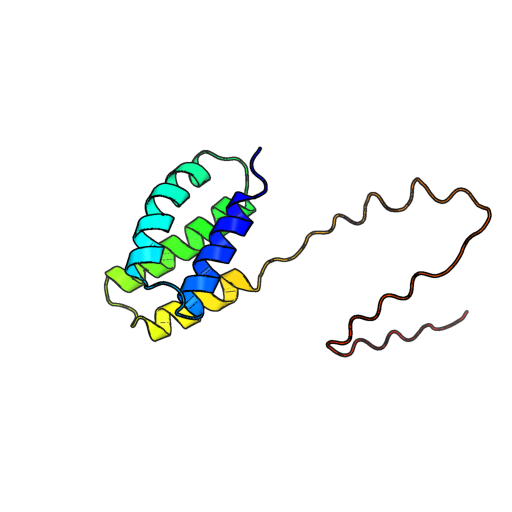 C . SER A 1 108 ? -14.519 7.220 -24.758 1.00 39.47 108 SER A C 1
ATOM 900 O O . SER A 1 108 ? -13.344 7.549 -24.851 1.00 39.47 108 SER A O 1
ATOM 902 N N . GLY A 1 109 ? -15.405 7.494 -25.721 1.00 40.16 109 GLY A N 1
ATOM 903 C CA . GLY A 1 109 ? -15.648 8.871 -26.184 1.00 40.16 109 GLY A CA 1
ATOM 904 C C . GLY A 1 109 ? -14.492 9.724 -26.723 1.00 40.16 109 GLY A C 1
ATOM 905 O O . GLY A 1 109 ? -14.445 10.904 -26.387 1.00 40.16 109 GLY A O 1
ATOM 906 N N . ILE A 1 110 ? -13.625 9.205 -27.597 1.00 43.12 110 ILE A N 1
ATOM 907 C CA . ILE A 1 110 ? -12.745 10.062 -28.413 1.00 43.12 110 ILE A CA 1
ATOM 908 C C . ILE A 1 110 ? -13.177 9.978 -29.878 1.00 43.12 110 ILE A C 1
ATOM 910 O O . ILE A 1 110 ? -12.998 8.965 -30.551 1.00 43.12 110 ILE A O 1
ATOM 914 N N . GLN A 1 111 ? -13.788 11.056 -30.362 1.00 37.66 111 GLN A N 1
ATOM 915 C CA . GLN A 1 111 ? -14.172 11.232 -31.757 1.00 37.66 111 GLN A CA 1
ATOM 916 C C . GLN A 1 111 ? -12.977 11.844 -32.500 1.00 37.66 111 GLN A C 1
ATOM 918 O O . GLN A 1 111 ? -12.670 13.018 -32.316 1.00 37.66 111 GLN A O 1
ATOM 923 N N . TYR A 1 112 ? -12.276 11.056 -33.318 1.00 47.06 112 TYR A N 1
ATOM 924 C CA . TYR A 1 112 ? -11.231 11.584 -34.197 1.00 47.06 112 TYR A CA 1
ATOM 925 C C . TYR A 1 112 ? -11.874 12.077 -35.496 1.00 47.06 112 TYR A C 1
ATOM 927 O O . TYR A 1 112 ? -12.397 11.284 -36.280 1.00 47.06 112 TYR A O 1
ATOM 935 N N . ALA A 1 113 ? -11.858 13.392 -35.713 1.00 36.56 113 ALA A N 1
ATOM 936 C CA . ALA A 1 113 ? -12.117 13.974 -37.022 1.00 36.56 113 ALA A CA 1
ATOM 937 C C . ALA A 1 113 ? -10.871 13.779 -37.895 1.00 36.56 113 ALA A C 1
ATOM 939 O O . ALA A 1 113 ? -9.765 14.131 -37.491 1.00 36.56 113 ALA A O 1
ATOM 940 N N . VAL A 1 114 ? -11.055 13.204 -39.081 1.00 44.12 114 VAL A N 1
ATOM 941 C CA . VAL A 1 114 ? -10.028 13.158 -40.124 1.00 44.12 114 VAL A CA 1
ATOM 942 C C . VAL A 1 114 ? -10.413 14.222 -41.145 1.00 44.12 114 VAL A C 1
ATOM 944 O O . VAL A 1 114 ? -11.417 14.066 -41.840 1.00 44.12 114 VAL A O 1
ATOM 947 N N . GLU A 1 115 ? -9.663 15.321 -41.206 1.00 34.97 115 GLU A N 1
ATOM 948 C CA . GLU A 1 115 ? -9.749 16.253 -42.331 1.00 34.97 115 GLU A CA 1
ATOM 949 C C . GLU A 1 115 ? -8.901 15.725 -43.488 1.00 34.97 115 GLU A C 1
ATOM 951 O O . GLU A 1 115 ? -7.752 15.320 -43.311 1.00 34.97 115 GLU A O 1
ATOM 956 N N . TYR A 1 116 ? -9.504 15.717 -44.675 1.00 38.56 116 TYR A N 1
ATOM 957 C CA . TYR A 1 116 ? -8.828 15.437 -45.932 1.00 38.56 116 TYR A CA 1
ATOM 958 C C . TYR A 1 116 ? -8.310 16.751 -46.512 1.00 38.56 116 TYR A C 1
ATOM 960 O O . TYR A 1 116 ? -9.112 17.648 -46.780 1.00 38.56 116 TYR A O 1
ATOM 968 N N . VAL A 1 117 ? -7.005 16.824 -46.776 1.00 50.38 117 VAL A N 1
ATOM 969 C CA . VAL A 1 117 ? -6.449 17.672 -47.839 1.00 50.38 117 VAL A CA 1
ATOM 970 C C . VAL A 1 117 ? -5.464 16.843 -48.644 1.00 50.38 117 VAL A C 1
ATOM 972 O O . VAL A 1 117 ? -4.596 16.201 -48.011 1.00 50.38 117 VAL A O 1
#

Radius of gyration: 20.35 Å; Cα contacts (8 Å, |Δi|>4): 48; chains: 1; bounding box: 34×27×64 Å

Sequence (117 aa):
MNLALDIDIREQLARYLVGEISFQEFEDWFVPASWNVVQGKNVAAINIVYEIELWLAEFSDGFWSEAELKEKLFPLVNNYKIDIAMDQWQSGVSNHNVRWFQSQLLFSGIQYAVEYV

Solvent-accessible surface area (backbone atoms only — not comparable to full-atom values): 7721 Å² total; per-residue (Å²): 134,78,86,53,56,48,54,52,52,37,50,52,50,50,36,35,72,74,61,78,38,51,70,67,62,44,48,70,52,43,61,70,53,47,63,61,39,73,78,54,85,54,64,69,36,40,51,54,44,53,55,51,53,52,53,51,51,43,37,75,75,61,79,39,55,74,69,55,45,45,64,68,50,52,59,69,58,71,65,71,74,78,79,70,74,84,77,78,86,74,88,76,81,76,89,76,88,84,82,88,83,87,79,91,75,91,77,82,95,77,86,82,84,82,84,88,128

Secondary structure (DSSP, 8-state):
--TTHHHHHHHHHHHHHTTSS-HHHHHHHHHHHHHHHHTSS-HHHHHHHHHHHHHHHHHHTTSS-HHHHHHHHHHHHH-------TTSSSS---SS-----------S---------

Mean predicted aligned error: 14.01 Å

Foldseek 3Di:
DCPCLLVVLLVLLVCCLVPVDDPVVSCVVLVVSLVVQVPDPPVSNVVLNVQLVVLVVCVVVVVDDPVVSSVSNVVSNVPPPPPPVPPPPPPPDDDDDDDDDDDDDDDDDDDDDDDDD

pLDDT: mean 74.0, std 24.08, range [32.78, 98.19]